Protein AF-A0A060C4M5-F1 (afdb_monomer_lite)

InterPro domains:
  IPR013737 Bacterial alpha-L-rhamnosidase N-terminal [PF08531] (23-103)

Foldseek 3Di:
DDDDDDDDDDPVPDDPPDDDFDDDDWAQEQCFAADDDDPVQGGNPNHNGTDDWDKDWDADPVRDIDIDIDDPPDDDDDDQWPHDYDPVHTHGNPVDDDDRDDDDDDDDD

Structure (mmCIF, N/CA/C/O backbone):
data_AF-A0A060C4M5-F1
#
_entry.id   AF-A0A060C4M5-F1
#
loop_
_atom_site.group_PDB
_atom_site.id
_atom_site.type_symbol
_atom_site.label_atom_id
_atom_site.label_alt_id
_atom_site.label_comp_id
_atom_site.label_asym_id
_atom_site.label_entity_id
_atom_site.label_seq_id
_atom_site.pdbx_PDB_ins_code
_atom_site.Cartn_x
_atom_site.Cartn_y
_atom_site.Cartn_z
_atom_site.occupancy
_atom_site.B_iso_or_equiv
_atom_site.auth_seq_id
_atom_site.auth_comp_id
_atom_site.auth_asym_id
_atom_site.auth_atom_id
_atom_site.pdbx_PDB_model_num
ATOM 1 N N . PRO A 1 1 ? 17.881 -5.431 9.183 1.00 37.44 1 PRO A N 1
ATOM 2 C CA . PRO A 1 1 ? 17.552 -4.107 8.601 1.00 37.44 1 PRO A CA 1
ATOM 3 C C . PRO A 1 1 ? 16.271 -3.540 9.229 1.00 37.44 1 PRO A C 1
ATOM 5 O O . PRO A 1 1 ? 15.227 -4.181 9.166 1.00 37.44 1 PRO A O 1
ATOM 8 N N . THR A 1 2 ? 16.355 -2.379 9.877 1.00 41.31 2 THR A N 1
ATOM 9 C CA . THR A 1 2 ? 15.184 -1.650 10.380 1.00 41.31 2 THR A CA 1
ATOM 10 C C . THR A 1 2 ? 14.385 -1.122 9.187 1.00 41.31 2 THR A C 1
ATOM 12 O O . THR A 1 2 ? 14.908 -0.376 8.362 1.00 41.31 2 THR A O 1
ATOM 15 N N . ARG A 1 3 ? 13.131 -1.565 9.034 1.00 55.66 3 ARG A N 1
ATOM 16 C CA . ARG A 1 3 ? 12.225 -1.022 8.011 1.00 55.66 3 ARG A CA 1
ATOM 17 C C . ARG A 1 3 ? 11.828 0.395 8.447 1.00 55.66 3 ARG A C 1
ATOM 19 O O . ARG A 1 3 ? 11.388 0.533 9.587 1.00 55.66 3 ARG A O 1
ATOM 26 N N . PRO A 1 4 ? 11.980 1.431 7.605 1.00 53.97 4 PRO A N 1
ATOM 27 C CA . PRO A 1 4 ? 11.473 2.755 7.941 1.00 53.97 4 PRO A CA 1
ATOM 28 C C . PRO A 1 4 ? 9.951 2.680 8.117 1.00 53.97 4 PRO A C 1
ATOM 30 O O . PRO A 1 4 ? 9.244 2.179 7.245 1.00 53.97 4 PRO A O 1
ATOM 33 N N . THR A 1 5 ? 9.458 3.147 9.262 1.00 53.66 5 THR A N 1
ATOM 34 C CA . THR A 1 5 ? 8.029 3.267 9.575 1.00 53.66 5 THR A CA 1
ATOM 35 C C . THR A 1 5 ? 7.708 4.732 9.817 1.00 53.66 5 THR A C 1
ATOM 37 O O . THR A 1 5 ? 8.357 5.370 10.646 1.00 53.66 5 THR A O 1
ATOM 40 N N . THR A 1 6 ? 6.695 5.253 9.134 1.00 70.00 6 THR A N 1
ATOM 41 C CA . THR A 1 6 ? 6.157 6.591 9.399 1.00 70.00 6 THR A CA 1
ATOM 42 C C . THR A 1 6 ? 4.959 6.455 10.337 1.00 70.00 6 THR A C 1
ATOM 44 O O . THR A 1 6 ? 4.051 5.676 10.054 1.00 70.00 6 THR A O 1
ATOM 47 N N . SER A 1 7 ? 4.948 7.188 11.454 1.00 61.38 7 SER A N 1
ATOM 48 C CA . SER A 1 7 ? 3.804 7.263 12.369 1.00 61.38 7 SER A CA 1
ATOM 49 C C . SER A 1 7 ? 3.020 8.559 12.142 1.00 61.38 7 SER A C 1
ATOM 51 O O . SER A 1 7 ? 3.593 9.644 12.063 1.00 61.38 7 SER A O 1
ATOM 53 N N . HIS A 1 8 ? 1.695 8.450 12.036 1.00 68.50 8 HIS A N 1
ATOM 54 C CA . HIS A 1 8 ? 0.791 9.593 11.898 1.00 68.50 8 HIS A CA 1
ATOM 55 C C . HIS A 1 8 ? -0.103 9.687 13.147 1.00 68.50 8 HIS A C 1
ATOM 57 O O . HIS A 1 8 ? -0.900 8.780 13.376 1.00 68.50 8 HIS A O 1
ATOM 63 N N . PRO A 1 9 ? 0.015 10.745 13.975 1.00 54.91 9 PRO A N 1
ATOM 64 C CA . PRO A 1 9 ? -0.631 10.790 15.291 1.00 54.91 9 PRO A CA 1
ATOM 65 C C . PRO A 1 9 ? -2.098 11.263 15.304 1.00 54.91 9 PRO A C 1
ATOM 67 O O . PRO A 1 9 ? -2.688 11.342 16.377 1.00 54.91 9 PRO A O 1
ATOM 70 N N . SER A 1 10 ? -2.719 11.611 14.171 1.00 52.88 10 SER A N 1
ATOM 71 C CA . SER A 1 10 ? -3.989 12.355 14.172 1.00 52.88 10 SER A CA 1
ATOM 72 C C . SER A 1 10 ? -5.183 11.573 13.601 1.00 52.88 10 SER A C 1
ATOM 74 O O . SER A 1 10 ? -5.528 11.679 12.429 1.00 52.88 10 SER A O 1
ATOM 76 N N . LEU A 1 11 ? -5.909 10.865 14.474 1.00 60.62 11 LEU A N 1
ATOM 77 C CA . LEU A 1 11 ? -7.239 10.286 14.194 1.00 60.62 11 LEU A CA 1
ATOM 78 C C . LEU A 1 11 ? -8.396 11.236 14.566 1.00 60.62 11 LEU A C 1
ATOM 80 O O . LEU A 1 11 ? -9.501 10.815 14.899 1.00 60.62 11 LEU A O 1
ATOM 84 N N . GLN A 1 12 ? -8.154 12.543 14.486 1.00 56.56 12 GLN A N 1
ATOM 85 C CA . GLN A 1 12 ? -9.077 13.608 14.902 1.00 56.56 12 GLN A CA 1
ATOM 86 C C . GLN A 1 12 ? -10.424 13.639 14.148 1.00 56.56 12 GLN A C 1
ATOM 88 O O . GLN A 1 12 ? -11.302 14.420 14.500 1.00 56.56 12 GLN A O 1
ATOM 93 N N . HIS A 1 13 ? -10.603 12.824 13.102 1.00 59.91 13 HIS A N 1
ATOM 94 C CA . HIS A 1 13 ? -11.821 12.792 12.282 1.00 59.91 13 HIS A CA 1
ATOM 95 C C . HIS A 1 13 ? -12.690 11.544 12.523 1.00 59.91 13 HIS A C 1
ATOM 97 O O . HIS A 1 13 ? -13.729 11.400 11.874 1.00 59.91 13 HIS A O 1
ATOM 103 N N . LEU A 1 14 ? -12.296 10.636 13.427 1.00 65.44 14 LEU A N 1
ATOM 104 C CA . LEU A 1 14 ? -13.090 9.441 13.711 1.00 65.44 14 LEU A CA 1
ATOM 105 C C . LEU A 1 14 ? -14.374 9.814 14.458 1.00 65.44 14 LEU A C 1
ATOM 107 O O . LEU A 1 14 ? -14.341 10.421 15.528 1.00 65.44 14 LEU A O 1
ATOM 111 N N . ARG A 1 15 ? -15.517 9.430 13.887 1.00 66.00 15 ARG A N 1
ATOM 112 C CA . ARG A 1 15 ? -16.829 9.585 14.520 1.00 66.00 15 ARG A CA 1
ATOM 113 C C . ARG A 1 15 ? -17.272 8.247 15.113 1.00 66.00 15 ARG A C 1
ATOM 115 O O . ARG A 1 15 ? -17.115 7.224 14.445 1.00 66.00 15 ARG A O 1
ATOM 122 N N . PRO A 1 16 ? -17.863 8.232 16.319 1.00 67.94 16 PRO A N 1
ATOM 123 C CA . PRO A 1 16 ? -18.505 7.033 16.845 1.00 67.94 16 PRO A CA 1
ATOM 124 C C . PRO A 1 16 ? -19.518 6.465 15.841 1.00 67.94 16 PRO A C 1
ATOM 126 O O . PRO A 1 16 ? -20.301 7.216 15.262 1.00 67.94 16 PRO A O 1
ATOM 129 N N . GLY A 1 17 ? -19.483 5.149 15.616 1.00 70.44 17 GLY A N 1
ATOM 130 C CA . GLY A 1 17 ? -20.375 4.458 14.676 1.00 70.44 17 GLY A CA 1
ATOM 131 C C . GLY A 1 17 ? -20.017 4.601 13.189 1.00 70.44 17 GLY A C 1
ATOM 132 O O . GLY A 1 17 ? -20.737 4.065 12.351 1.00 70.44 17 GLY A O 1
ATOM 133 N N . ALA A 1 18 ? -18.928 5.293 12.837 1.00 71.25 18 ALA A N 1
ATOM 134 C CA . ALA A 1 18 ? -18.453 5.344 11.457 1.00 71.25 18 ALA A CA 1
ATOM 135 C C . ALA A 1 18 ? -17.760 4.035 11.052 1.00 71.25 18 ALA A C 1
ATOM 137 O O . ALA A 1 18 ? -17.002 3.451 11.826 1.00 71.25 18 ALA A O 1
ATOM 138 N N . VAL A 1 19 ? -17.970 3.616 9.803 1.00 75.19 19 VAL A N 1
ATOM 139 C CA . VAL A 1 19 ? -17.157 2.566 9.184 1.00 75.19 19 VAL A CA 1
ATOM 140 C C . VAL A 1 19 ? -15.796 3.163 8.840 1.00 75.19 19 VAL A C 1
ATOM 142 O O . VAL A 1 19 ? -15.705 4.105 8.052 1.00 75.19 19 VAL A O 1
ATOM 145 N N . LEU A 1 20 ? -14.733 2.611 9.423 1.00 78.69 20 LEU A N 1
ATOM 146 C CA . LEU A 1 20 ? -13.369 2.926 9.019 1.00 78.69 20 LEU A CA 1
ATOM 147 C C . LEU A 1 20 ? -13.022 2.107 7.776 1.00 78.69 20 LEU A C 1
ATOM 149 O O . LEU A 1 20 ? -13.064 0.882 7.807 1.00 78.69 20 LEU A O 1
ATOM 153 N N . THR A 1 21 ? -12.659 2.786 6.691 1.00 82.44 21 THR A N 1
ATOM 154 C CA . THR A 1 21 ? -12.079 2.145 5.506 1.00 82.44 21 THR A CA 1
ATOM 155 C C . THR A 1 21 ? -10.636 2.605 5.364 1.00 82.44 21 THR A C 1
ATOM 157 O O . THR A 1 21 ? -10.362 3.806 5.366 1.00 82.44 21 THR A O 1
ATOM 160 N N . TRP A 1 22 ? -9.712 1.651 5.280 1.00 86.31 22 TRP A N 1
ATOM 161 C CA . TRP A 1 22 ? -8.283 1.896 5.120 1.00 86.31 22 TRP A CA 1
ATOM 162 C C . TRP A 1 22 ? -7.834 1.434 3.742 1.00 86.31 22 TRP A C 1
ATOM 164 O O . TRP A 1 22 ? -8.008 0.277 3.380 1.00 86.31 22 TRP A O 1
ATOM 174 N N . THR A 1 23 ? -7.259 2.357 2.977 1.00 89.62 23 THR A N 1
ATOM 175 C CA . THR A 1 23 ? -6.829 2.124 1.597 1.00 89.62 23 THR A CA 1
ATOM 176 C C . THR A 1 23 ? -5.421 2.657 1.410 1.00 89.62 23 THR A C 1
ATOM 178 O O . THR A 1 23 ? -5.103 3.742 1.901 1.00 89.62 23 THR A O 1
ATOM 181 N N . ALA A 1 24 ? -4.601 1.942 0.651 1.00 91.00 24 ALA A N 1
ATOM 182 C CA . ALA A 1 24 ? -3.278 2.395 0.252 1.00 91.00 24 ALA A CA 1
ATOM 183 C C . ALA A 1 24 ? -3.059 2.099 -1.232 1.00 91.00 24 ALA A C 1
ATOM 185 O O . ALA A 1 24 ? -3.464 1.053 -1.730 1.00 91.00 24 ALA A O 1
ATOM 186 N N . THR A 1 25 ? -2.394 3.015 -1.930 1.00 92.06 25 THR A N 1
ATOM 187 C CA . THR A 1 25 ? -1.844 2.762 -3.264 1.00 92.06 25 THR A CA 1
ATOM 188 C C . THR A 1 25 ? -0.353 2.517 -3.110 1.00 92.06 25 THR A C 1
ATOM 190 O O . THR A 1 25 ? 0.344 3.315 -2.485 1.00 92.06 25 THR A O 1
ATOM 193 N N . VAL A 1 26 ? 0.128 1.402 -3.653 1.00 94.06 26 VAL A N 1
ATOM 194 C CA . VAL A 1 26 ? 1.521 0.975 -3.520 1.00 94.06 26 VAL A CA 1
ATOM 195 C C . VAL A 1 26 ? 2.148 0.977 -4.908 1.00 94.06 26 VAL A C 1
ATOM 197 O O . VAL A 1 26 ? 1.666 0.282 -5.795 1.00 94.06 26 VAL A O 1
ATOM 200 N N . ALA A 1 27 ? 3.198 1.774 -5.088 1.00 95.19 27 ALA A N 1
ATOM 201 C CA . ALA A 1 27 ? 3.973 1.841 -6.323 1.00 95.19 27 ALA A CA 1
ATOM 202 C C . ALA A 1 27 ? 5.338 1.164 -6.149 1.00 95.19 27 ALA A C 1
ATOM 204 O O . ALA A 1 27 ? 5.792 0.935 -5.023 1.00 95.19 27 ALA A O 1
ATOM 205 N N . ASP A 1 28 ? 6.009 0.895 -7.267 1.00 95.25 28 ASP A N 1
ATOM 206 C CA . ASP A 1 28 ? 7.266 0.145 -7.298 1.00 95.2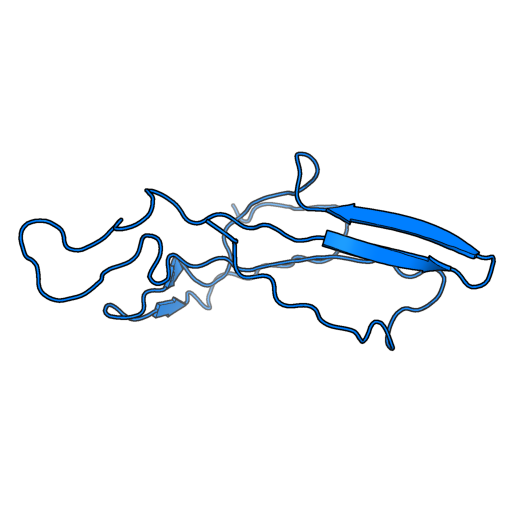5 28 ASP A CA 1
ATOM 207 C C . ASP A 1 28 ? 8.395 0.842 -6.523 1.00 95.25 28 ASP A C 1
ATOM 209 O O . ASP A 1 28 ? 9.209 0.190 -5.850 1.00 95.25 28 ASP A O 1
ATOM 213 N N . GLY A 1 29 ? 8.427 2.178 -6.612 1.00 94.19 29 GLY A N 1
ATOM 214 C CA . GLY A 1 29 ? 9.432 3.045 -5.999 1.00 94.19 29 GLY A CA 1
ATOM 215 C C . GLY A 1 29 ? 10.864 2.603 -6.312 1.00 94.19 29 GLY A C 1
ATOM 216 O O . GLY A 1 29 ? 11.126 1.880 -7.267 1.00 94.19 29 GLY A O 1
ATOM 217 N N . TRP A 1 30 ? 11.818 2.973 -5.458 1.00 94.81 30 TRP A N 1
ATOM 218 C CA . TRP A 1 30 ? 13.183 2.440 -5.568 1.00 94.81 30 TRP A CA 1
ATOM 219 C C . TRP A 1 30 ? 13.289 0.953 -5.220 1.00 94.81 30 TRP A C 1
ATOM 221 O O . TRP A 1 30 ? 14.310 0.336 -5.511 1.00 94.81 30 TRP A O 1
ATOM 231 N N . TYR A 1 31 ? 12.273 0.384 -4.560 1.00 95.19 31 TYR A N 1
ATOM 232 C CA . TYR A 1 31 ? 12.315 -0.994 -4.081 1.00 95.19 31 TYR A CA 1
ATOM 233 C C . TYR A 1 31 ? 12.413 -1.976 -5.251 1.00 95.19 31 TYR A C 1
ATOM 235 O O . TYR A 1 31 ? 13.313 -2.826 -5.283 1.00 95.19 31 TYR A O 1
ATOM 243 N N . CYS A 1 32 ? 11.517 -1.812 -6.225 1.00 95.56 32 CYS A N 1
ATOM 244 C CA . CYS A 1 32 ? 11.449 -2.680 -7.394 1.00 95.56 32 CYS A CA 1
ATOM 245 C C . CYS A 1 32 ? 11.371 -1.968 -8.751 1.00 95.56 32 CYS A C 1
ATOM 247 O O . CYS A 1 32 ? 11.538 -2.645 -9.766 1.00 95.56 32 CYS A O 1
ATOM 249 N N . GLY A 1 33 ? 11.230 -0.640 -8.774 1.00 94.62 33 GLY A N 1
ATOM 250 C CA . GLY A 1 33 ? 11.229 0.169 -9.993 1.00 94.62 33 GLY A CA 1
ATOM 251 C C . GLY A 1 33 ? 12.622 0.386 -10.583 1.00 94.62 33 GLY A C 1
ATOM 252 O O . GLY A 1 33 ? 13.627 -0.128 -10.073 1.00 94.62 33 GLY A O 1
ATOM 253 N N . TYR A 1 34 ? 12.672 1.145 -11.673 1.00 94.56 34 TYR A N 1
ATOM 254 C CA . TYR A 1 34 ? 13.898 1.491 -12.371 1.00 94.56 34 TYR A CA 1
ATOM 255 C C . TYR A 1 34 ? 14.796 2.372 -11.502 1.00 94.56 34 TYR A C 1
ATOM 257 O O . TYR A 1 34 ? 14.354 3.337 -10.870 1.00 94.56 34 TYR A O 1
ATOM 265 N N . LEU A 1 35 ? 16.092 2.058 -11.487 1.00 92.88 35 LEU A N 1
ATOM 266 C CA . LEU A 1 35 ? 17.084 2.797 -10.717 1.00 92.88 35 LEU A CA 1
ATOM 267 C C . LEU A 1 35 ? 18.424 2.880 -11.457 1.00 92.88 35 LEU A C 1
ATOM 269 O O . LEU A 1 35 ? 19.069 1.880 -11.755 1.00 92.88 35 LEU A O 1
ATOM 273 N N . GLY A 1 36 ? 18.896 4.110 -11.658 1.00 87.56 36 GLY A N 1
ATOM 274 C CA . GLY A 1 36 ? 20.220 4.381 -12.209 1.00 87.56 36 GLY A CA 1
ATOM 275 C C . GLY A 1 36 ? 20.360 4.041 -13.696 1.00 87.56 36 GLY A C 1
ATOM 276 O O . GLY A 1 36 ? 19.392 4.010 -14.446 1.00 87.56 36 GLY A O 1
ATOM 277 N N . MET A 1 37 ? 21.610 3.847 -14.121 1.00 84.50 37 MET A N 1
ATOM 278 C CA . MET A 1 37 ? 21.997 3.662 -15.529 1.00 84.50 37 MET A CA 1
ATOM 279 C C . MET A 1 37 ? 22.647 2.294 -15.794 1.00 84.50 37 MET A C 1
ATOM 281 O O . MET A 1 37 ? 23.193 2.069 -16.877 1.00 84.50 37 MET A O 1
ATOM 285 N N . ASP A 1 38 ? 22.641 1.390 -14.808 1.00 86.06 38 ASP A N 1
ATOM 286 C CA . ASP A 1 38 ? 23.236 0.062 -14.950 1.00 86.06 38 ASP A CA 1
ATOM 287 C C . ASP A 1 38 ? 22.424 -0.776 -15.946 1.00 86.06 38 ASP A C 1
ATOM 289 O O . ASP A 1 38 ? 21.296 -1.187 -15.683 1.00 86.06 38 ASP A O 1
ATOM 293 N N . ARG A 1 39 ? 23.015 -1.046 -17.114 1.00 81.69 39 ARG A N 1
ATOM 294 C CA . ARG A 1 39 ? 22.383 -1.848 -18.170 1.00 81.69 39 ARG A CA 1
ATOM 295 C C . ARG A 1 39 ? 22.248 -3.327 -17.805 1.00 81.69 39 ARG A C 1
ATOM 297 O O . ARG A 1 39 ? 21.424 -4.002 -18.411 1.00 81.69 39 ARG A O 1
ATOM 304 N N . GLY A 1 40 ? 23.043 -3.833 -16.861 1.00 88.12 40 GLY A N 1
ATOM 305 C CA . GLY A 1 40 ? 22.980 -5.222 -16.402 1.00 88.12 40 GLY A CA 1
ATOM 306 C C . GLY A 1 40 ? 21.874 -5.467 -15.376 1.00 88.12 40 GLY A C 1
ATOM 307 O O . GLY A 1 40 ? 21.391 -6.592 -15.254 1.00 88.12 40 GLY A O 1
ATOM 308 N N . ARG A 1 41 ? 21.443 -4.421 -14.661 1.00 88.69 41 ARG A N 1
ATOM 309 C CA . ARG A 1 41 ? 20.353 -4.490 -13.685 1.00 88.69 41 ARG A CA 1
ATOM 310 C C . ARG A 1 41 ? 19.691 -3.127 -13.527 1.00 88.69 41 ARG A C 1
ATOM 312 O O . ARG A 1 41 ? 20.119 -2.305 -12.728 1.00 88.69 41 ARG A O 1
ATOM 319 N N . GLN A 1 42 ? 18.625 -2.927 -14.292 1.00 92.75 42 GLN A N 1
ATOM 320 C CA . GLN A 1 42 ? 17.941 -1.638 -14.385 1.00 92.75 42 GLN A CA 1
ATOM 321 C C . GLN A 1 42 ? 16.868 -1.423 -13.312 1.00 92.75 42 GLN A C 1
ATOM 323 O O . GLN A 1 42 ? 16.432 -0.293 -13.138 1.00 92.75 42 GLN A O 1
ATOM 328 N N . ALA A 1 43 ? 16.412 -2.484 -12.638 1.00 93.94 43 ALA A N 1
ATOM 329 C CA . ALA A 1 43 ? 15.309 -2.454 -11.678 1.00 93.94 43 ALA A CA 1
ATOM 330 C C . ALA A 1 43 ? 15.433 -3.583 -10.634 1.00 93.94 43 ALA A C 1
ATOM 332 O O . ALA A 1 43 ? 16.383 -4.377 -10.665 1.00 93.94 43 ALA A O 1
ATOM 333 N N . ARG A 1 44 ? 14.447 -3.697 -9.726 1.00 93.50 44 ARG A N 1
ATOM 334 C CA . ARG A 1 44 ? 14.342 -4.805 -8.746 1.00 93.50 44 ARG A CA 1
ATOM 335 C C . ARG A 1 44 ? 15.570 -4.944 -7.856 1.00 93.50 44 ARG A C 1
ATOM 337 O O . ARG A 1 44 ? 16.076 -6.044 -7.623 1.00 93.50 44 ARG A O 1
ATOM 344 N N . HIS A 1 45 ? 16.078 -3.815 -7.364 1.00 93.19 45 HIS A N 1
ATOM 345 C CA . HIS A 1 45 ? 17.304 -3.788 -6.566 1.00 93.19 45 HIS A CA 1
ATOM 346 C C . HIS A 1 45 ? 17.135 -4.446 -5.193 1.00 93.19 45 HIS A C 1
ATOM 348 O O . HIS A 1 45 ? 18.074 -5.090 -4.713 1.00 93.19 45 HIS A O 1
ATOM 354 N N . TYR A 1 46 ? 15.938 -4.349 -4.613 1.00 93.56 46 TYR A N 1
ATOM 355 C CA . TYR A 1 46 ? 15.650 -4.792 -3.247 1.00 93.56 46 TYR A CA 1
ATOM 356 C C . TYR A 1 46 ? 14.576 -5.886 -3.157 1.00 93.56 46 TYR A C 1
ATOM 358 O O . TYR A 1 46 ? 14.454 -6.532 -2.115 1.00 93.56 46 TYR A O 1
ATOM 366 N N . GLY A 1 47 ? 13.816 -6.107 -4.230 1.00 94.25 47 GLY A N 1
ATOM 367 C CA . GLY A 1 47 ? 12.814 -7.163 -4.343 1.00 94.25 47 GLY A CA 1
ATOM 368 C C . GLY A 1 47 ? 12.120 -7.143 -5.701 1.00 94.25 47 GLY A C 1
ATOM 369 O O . GLY A 1 47 ? 12.364 -6.253 -6.517 1.00 94.25 47 GLY A O 1
ATOM 370 N N . GLU A 1 48 ? 11.277 -8.142 -5.949 1.00 94.50 48 GLU A N 1
ATOM 371 C CA . GLU A 1 48 ? 10.611 -8.316 -7.247 1.00 94.50 48 GLU A CA 1
ATOM 372 C C . GLU A 1 48 ? 9.314 -7.520 -7.384 1.00 94.50 48 GLU A C 1
ATOM 374 O O . GLU A 1 48 ? 9.013 -7.051 -8.479 1.00 94.50 48 GLU A O 1
ATOM 379 N N . VAL A 1 49 ? 8.572 -7.362 -6.286 1.00 93.19 49 VAL A N 1
ATOM 380 C CA . VAL A 1 49 ? 7.262 -6.699 -6.236 1.00 93.19 49 VAL A CA 1
ATOM 381 C C . VAL A 1 49 ? 7.173 -5.807 -5.001 1.00 93.19 49 VAL A C 1
ATOM 383 O O . VAL A 1 49 ? 7.791 -6.133 -3.980 1.00 93.19 49 VAL A O 1
ATOM 386 N N . PRO A 1 50 ? 6.421 -4.695 -5.038 1.00 93.50 50 PRO A N 1
ATOM 387 C CA . PRO A 1 50 ? 6.266 -3.856 -3.864 1.00 93.50 50 PRO A CA 1
ATOM 388 C C . PRO A 1 50 ? 5.423 -4.572 -2.797 1.00 93.50 50 PRO A C 1
ATOM 390 O O . PRO A 1 50 ? 4.691 -5.525 -3.062 1.00 93.50 50 PRO A O 1
ATOM 393 N N . SER A 1 51 ? 5.542 -4.144 -1.544 1.00 92.56 51 SER A N 1
ATOM 394 C CA . SER A 1 51 ? 4.767 -4.701 -0.430 1.00 92.56 51 SER A CA 1
ATOM 395 C C . SER A 1 51 ? 4.417 -3.606 0.562 1.00 92.56 51 SER A C 1
ATOM 397 O O . SER A 1 51 ? 5.199 -2.680 0.775 1.00 92.56 51 SER A O 1
ATOM 399 N N . PHE A 1 52 ? 3.257 -3.738 1.199 1.00 93.50 52 PHE A N 1
ATOM 400 C CA . PHE A 1 52 ? 2.745 -2.765 2.153 1.00 93.50 52 PHE A CA 1
ATOM 401 C C . PHE A 1 52 ? 2.685 -3.354 3.560 1.00 93.50 52 PHE A C 1
ATOM 403 O O . PHE A 1 52 ? 2.288 -4.502 3.752 1.00 93.50 52 PHE A O 1
ATOM 410 N N . LEU A 1 53 ? 3.103 -2.558 4.541 1.00 94.75 53 LEU A N 1
ATOM 411 C CA . LEU A 1 53 ? 3.059 -2.898 5.956 1.00 94.75 53 LEU A CA 1
ATOM 412 C C . LEU A 1 53 ? 2.530 -1.686 6.713 1.00 94.75 53 LEU A C 1
ATOM 414 O O . LEU A 1 53 ? 3.161 -0.629 6.703 1.00 94.75 53 LEU A O 1
ATOM 418 N N . ALA A 1 54 ? 1.398 -1.852 7.385 1.00 92.38 54 ALA A N 1
ATOM 419 C CA . ALA A 1 54 ? 0.809 -0.815 8.217 1.00 92.38 54 ALA A CA 1
ATOM 420 C C . ALA A 1 54 ? 0.163 -1.408 9.464 1.00 92.38 54 ALA A C 1
ATOM 422 O O . ALA A 1 54 ? -0.242 -2.573 9.488 1.00 92.38 54 ALA A O 1
ATOM 423 N N . ARG A 1 55 ? 0.077 -0.570 10.496 1.00 93.56 55 ARG A N 1
ATOM 424 C CA . ARG A 1 55 ? -0.547 -0.863 11.782 1.00 93.56 55 ARG A CA 1
ATOM 425 C C . ARG A 1 55 ? -1.244 0.395 12.297 1.00 93.56 55 ARG A C 1
ATOM 427 O O . ARG A 1 55 ? -0.632 1.459 12.334 1.00 93.56 55 ARG A O 1
ATOM 434 N N . LEU A 1 56 ? -2.501 0.253 12.695 1.00 89.88 56 LEU A N 1
ATOM 435 C CA . LEU A 1 56 ? -3.262 1.201 13.494 1.00 89.88 56 LEU A CA 1
ATOM 436 C C . LEU A 1 56 ? -3.365 0.662 14.904 1.00 89.88 56 LEU A C 1
ATOM 438 O O . LEU A 1 56 ? -3.830 -0.459 15.081 1.00 89.88 56 LEU A O 1
ATOM 442 N N . ASP A 1 57 ? -3.016 1.475 15.887 1.00 90.44 57 ASP A N 1
ATOM 443 C CA . ASP A 1 57 ? -3.368 1.214 17.275 1.00 90.44 57 ASP A CA 1
ATOM 444 C C . ASP A 1 57 ? -4.432 2.230 17.697 1.00 90.44 57 ASP A C 1
ATOM 446 O O . ASP A 1 57 ? -4.244 3.441 17.567 1.00 90.44 57 ASP A O 1
ATOM 450 N N . LEU A 1 58 ? -5.572 1.723 18.154 1.00 87.12 58 LEU A N 1
ATOM 451 C CA . LEU A 1 58 ? -6.716 2.492 18.620 1.00 87.12 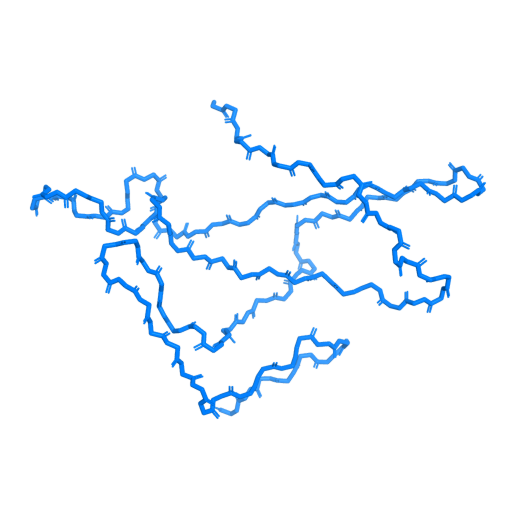58 LEU A CA 1
ATOM 452 C C . LEU A 1 58 ? -6.797 2.398 20.139 1.00 87.12 58 LEU A C 1
ATOM 454 O O . LEU A 1 58 ? -6.710 1.305 20.697 1.00 87.12 58 LEU A O 1
ATOM 458 N N . THR A 1 59 ? -7.043 3.535 20.783 1.00 87.75 59 THR A N 1
ATOM 459 C CA . THR A 1 59 ? -7.403 3.611 22.202 1.00 87.75 59 THR A CA 1
ATOM 460 C C . THR A 1 59 ? -8.756 4.295 22.313 1.00 87.75 59 THR A C 1
ATOM 462 O O . THR A 1 59 ? -8.934 5.422 21.847 1.00 87.75 59 THR A O 1
ATOM 465 N N . TYR A 1 60 ? -9.714 3.603 22.912 1.00 84.75 60 TYR A N 1
ATOM 466 C CA . TYR A 1 60 ? -11.079 4.073 23.100 1.00 84.75 60 TYR A CA 1
ATOM 467 C C . TYR A 1 60 ? -11.215 4.873 24.411 1.00 84.75 60 TYR A C 1
ATOM 469 O O . TYR A 1 60 ? -10.393 4.713 25.317 1.00 84.75 60 TYR A O 1
ATOM 477 N N . PRO A 1 61 ? -12.254 5.722 24.559 1.00 85.12 61 PRO A N 1
ATOM 478 C CA . PRO A 1 61 ? -12.463 6.506 25.782 1.00 85.12 61 PRO A CA 1
ATOM 479 C C . PRO A 1 61 ? -12.661 5.669 27.054 1.00 85.12 61 PRO A C 1
ATOM 481 O O . PRO A 1 61 ? -12.391 6.154 28.148 1.00 85.12 61 PRO A O 1
ATOM 484 N N . ASP A 1 62 ? -13.122 4.425 26.918 1.00 89.62 62 ASP A N 1
ATOM 485 C CA . ASP A 1 62 ? -13.282 3.458 28.012 1.00 89.62 62 ASP A CA 1
ATOM 486 C C . ASP A 1 62 ? -11.970 2.736 28.383 1.00 89.62 62 ASP A C 1
ATOM 488 O O . ASP A 1 62 ? -11.959 1.881 29.268 1.00 89.62 62 ASP A O 1
ATOM 492 N N . GLY A 1 63 ? -10.858 3.075 27.723 1.00 90.19 63 GLY A N 1
ATOM 493 C CA . GLY A 1 63 ? -9.545 2.468 27.932 1.00 90.19 63 GLY A CA 1
ATOM 494 C C . GLY A 1 63 ? -9.313 1.174 27.151 1.00 90.19 63 GLY A C 1
ATOM 495 O O . GLY A 1 63 ? -8.210 0.629 27.211 1.00 90.19 63 GLY A O 1
ATOM 496 N N . ARG A 1 64 ? -10.299 0.680 26.389 1.00 92.06 64 ARG A N 1
ATOM 497 C CA . ARG A 1 64 ? -10.103 -0.463 25.489 1.00 92.06 64 ARG A CA 1
ATOM 498 C C . ARG A 1 64 ? -9.091 -0.105 24.403 1.00 92.06 64 ARG A C 1
ATOM 500 O O . ARG A 1 64 ? -9.049 1.033 23.935 1.00 92.06 64 ARG A O 1
ATOM 507 N N . THR A 1 65 ? -8.326 -1.092 23.947 1.00 92.12 65 THR A N 1
ATOM 508 C CA . THR A 1 65 ? -7.431 -0.948 22.797 1.00 92.12 65 THR A CA 1
ATOM 509 C C . THR A 1 65 ? -7.757 -1.948 21.696 1.00 92.12 65 THR A C 1
ATOM 511 O O . THR A 1 65 ? -8.316 -3.015 21.948 1.00 92.12 65 THR A O 1
ATOM 514 N N . GLU A 1 66 ? -7.429 -1.585 20.462 1.00 91.38 66 GLU A N 1
ATOM 515 C CA . GLU A 1 66 ? -7.574 -2.443 19.287 1.00 91.38 66 GLU A CA 1
ATOM 516 C C . GLU A 1 66 ? -6.436 -2.171 18.306 1.00 91.38 66 GLU A C 1
ATOM 518 O O . GLU A 1 66 ? -6.022 -1.026 18.132 1.00 91.38 66 GLU A O 1
ATOM 523 N N . THR A 1 67 ? -5.939 -3.222 17.655 1.00 92.12 67 THR A N 1
ATOM 524 C CA . THR A 1 67 ? -4.901 -3.108 16.630 1.00 92.12 67 THR A CA 1
ATOM 525 C C . THR A 1 67 ? -5.433 -3.615 15.297 1.00 92.12 67 THR A C 1
ATOM 527 O O . THR A 1 67 ? -5.814 -4.779 15.185 1.00 92.12 67 THR A O 1
ATOM 530 N N . LEU A 1 68 ? -5.389 -2.764 14.272 1.00 90.69 68 LEU A N 1
ATOM 531 C CA . LEU A 1 68 ? -5.663 -3.132 12.882 1.00 90.69 68 LEU A CA 1
ATOM 532 C C . LEU A 1 68 ? -4.338 -3.156 12.123 1.00 90.69 68 LEU A C 1
ATOM 534 O O . LEU A 1 68 ? -3.562 -2.212 12.219 1.00 90.69 68 LEU A O 1
ATOM 538 N N . ALA A 1 69 ? -4.042 -4.210 11.372 1.00 93.94 69 ALA A N 1
ATOM 539 C CA . ALA A 1 69 ? -2.773 -4.321 10.654 1.00 93.94 69 ALA A CA 1
ATOM 540 C C . ALA A 1 69 ? -2.959 -4.950 9.276 1.00 93.94 69 ALA A C 1
ATOM 542 O O . ALA A 1 69 ? -3.938 -5.648 9.030 1.00 93.94 69 ALA A O 1
ATOM 543 N N . THR A 1 70 ? -2.002 -4.730 8.379 1.00 94.44 70 THR A N 1
ATOM 544 C CA . THR A 1 70 ? -1.943 -5.440 7.092 1.00 94.44 70 THR A CA 1
ATOM 545 C C . THR A 1 70 ? -1.917 -6.952 7.304 1.00 94.44 70 THR A C 1
ATOM 547 O O . THR A 1 70 ? -1.115 -7.445 8.100 1.00 94.44 70 THR A O 1
ATOM 550 N N . GLY A 1 71 ? -2.768 -7.691 6.588 1.00 92.94 71 GLY A N 1
ATOM 551 C CA . GLY A 1 71 ? -2.902 -9.140 6.736 1.00 92.94 71 GLY A CA 1
ATOM 552 C C . GLY A 1 71 ? -3.900 -9.762 5.748 1.00 92.94 71 GLY A C 1
ATOM 553 O O . GLY A 1 71 ? -4.331 -9.084 4.822 1.00 92.94 71 GLY A O 1
ATOM 554 N N . PRO A 1 72 ? -4.306 -11.031 5.950 1.00 90.75 72 PRO A N 1
ATOM 555 C CA . PRO A 1 72 ? -5.136 -11.786 4.997 1.00 90.75 72 PRO A CA 1
ATOM 556 C C . PRO A 1 72 ? -6.557 -11.251 4.757 1.00 90.75 72 PRO A C 1
ATOM 558 O O . PRO A 1 72 ? -7.246 -11.746 3.878 1.00 90.75 72 PRO A O 1
ATOM 561 N N . HIS A 1 73 ? -7.011 -10.286 5.557 1.00 86.81 73 HIS A N 1
ATOM 562 C CA . HIS A 1 73 ? -8.329 -9.651 5.444 1.00 86.81 73 HIS A CA 1
ATOM 563 C C . HIS A 1 73 ? -8.317 -8.405 4.541 1.00 86.81 73 HIS A C 1
ATOM 565 O O . HIS A 1 73 ? -9.304 -7.678 4.493 1.00 86.81 73 HIS A O 1
ATOM 571 N N . TRP A 1 74 ? -7.183 -8.111 3.898 1.00 89.69 74 TRP A N 1
ATOM 572 C CA . TRP A 1 74 ? -7.057 -7.019 2.941 1.00 89.69 74 TRP A CA 1
ATOM 573 C C . TRP A 1 74 ? -7.416 -7.501 1.543 1.00 89.69 74 TRP A C 1
ATOM 575 O O . TRP A 1 74 ? -6.861 -8.491 1.067 1.00 89.69 74 TRP A O 1
ATOM 585 N N . ASP A 1 75 ? -8.270 -6.740 0.872 1.00 89.19 75 ASP A N 1
ATOM 586 C CA . ASP A 1 75 ? -8.511 -6.894 -0.554 1.00 89.19 75 ASP A CA 1
ATOM 587 C C . ASP A 1 75 ? -7.459 -6.123 -1.359 1.00 89.19 75 ASP A C 1
ATOM 589 O O . ASP A 1 75 ? -6.972 -5.063 -0.952 1.00 89.19 75 ASP A O 1
ATOM 593 N N . LEU A 1 76 ? -7.110 -6.666 -2.523 1.00 88.75 76 LEU A N 1
ATOM 594 C CA . LEU A 1 76 ? -6.174 -6.067 -3.468 1.00 88.75 76 LEU A CA 1
ATOM 595 C C . LEU A 1 76 ? -6.882 -5.831 -4.800 1.00 88.75 76 LEU A C 1
ATOM 597 O O . LEU A 1 76 ? -7.696 -6.640 -5.241 1.00 88.75 76 LEU A O 1
ATOM 601 N N . GLY A 1 77 ? -6.540 -4.738 -5.471 1.00 88.25 77 GLY A N 1
ATOM 602 C CA . GLY A 1 77 ? -7.031 -4.462 -6.812 1.00 88.25 77 GLY A CA 1
ATOM 603 C C . GLY A 1 77 ? -6.299 -3.295 -7.454 1.00 88.25 77 GLY A C 1
ATOM 604 O O . GLY A 1 77 ? -5.527 -2.587 -6.805 1.00 88.25 77 GLY A O 1
ATOM 605 N N . GLU A 1 78 ? -6.559 -3.100 -8.739 1.00 88.19 78 GLU A N 1
ATOM 606 C CA . GLU A 1 78 ? -5.967 -2.008 -9.500 1.00 88.19 78 GLU A CA 1
ATOM 607 C C . GLU A 1 78 ? -6.759 -0.709 -9.334 1.00 88.19 78 GLU A C 1
ATOM 609 O O . GLU A 1 78 ? -7.991 -0.689 -9.356 1.00 88.19 78 GLU A O 1
ATOM 614 N N . GLY A 1 79 ? -6.024 0.391 -9.165 1.00 89.12 79 GLY A N 1
ATOM 615 C CA . GLY A 1 79 ? -6.562 1.746 -9.206 1.00 89.12 79 GLY A CA 1
ATOM 616 C C . GLY A 1 79 ? -6.542 2.332 -10.620 1.00 89.12 79 GLY A C 1
ATOM 617 O O . GLY A 1 79 ? -6.326 1.643 -11.612 1.00 89.12 79 GLY A O 1
ATOM 618 N N . THR A 1 80 ? -6.695 3.651 -10.711 1.00 92.31 80 THR A N 1
ATOM 619 C CA . THR A 1 80 ? -6.528 4.394 -11.973 1.00 92.31 80 THR A CA 1
ATOM 620 C C . THR A 1 80 ? -5.067 4.486 -12.421 1.00 92.31 80 THR A C 1
ATOM 622 O O . THR A 1 80 ? -4.785 4.709 -13.596 1.00 92.31 80 THR A O 1
ATOM 625 N N . VAL A 1 81 ? -4.115 4.319 -11.501 1.00 93.19 81 VAL A N 1
ATOM 626 C CA . VAL A 1 81 ? -2.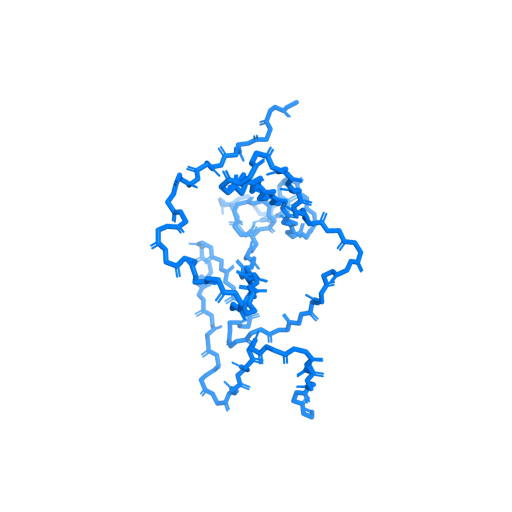680 4.293 -11.806 1.00 93.19 81 VAL A CA 1
ATOM 627 C C . VAL A 1 81 ? -2.318 2.917 -12.360 1.00 93.19 81 VAL A C 1
ATOM 629 O O . VAL A 1 81 ? -2.378 1.928 -11.636 1.00 93.19 81 VAL A O 1
ATOM 632 N N . ARG A 1 82 ? -1.935 2.862 -13.639 1.00 92.69 82 ARG A N 1
ATOM 633 C CA . ARG A 1 82 ? -1.562 1.620 -14.343 1.00 92.69 82 ARG A CA 1
ATOM 634 C C . ARG A 1 82 ? -0.100 1.253 -14.158 1.00 92.69 82 ARG A C 1
ATOM 636 O O . ARG A 1 82 ? 0.254 0.083 -14.165 1.00 92.69 82 ARG A O 1
ATOM 643 N N . TYR A 1 83 ? 0.741 2.267 -14.008 1.00 93.00 83 TYR A N 1
ATOM 644 C CA . TYR A 1 83 ? 2.154 2.125 -13.699 1.00 93.00 83 TYR A CA 1
ATOM 645 C C . TYR A 1 83 ? 2.674 3.443 -13.128 1.00 93.00 83 TYR A C 1
ATOM 647 O O . TYR A 1 83 ? 2.243 4.511 -13.570 1.00 93.00 83 TYR A O 1
ATOM 655 N N . ALA A 1 84 ? 3.584 3.366 -12.159 1.00 95.81 84 ALA A N 1
ATOM 656 C CA . ALA A 1 84 ? 4.213 4.520 -11.533 1.00 95.81 84 ALA A CA 1
ATOM 657 C C . ALA A 1 84 ? 5.656 4.199 -11.144 1.00 95.81 84 ALA A C 1
ATOM 659 O O . ALA A 1 84 ? 5.911 3.317 -10.322 1.00 95.81 84 ALA A O 1
ATOM 660 N N . ASP A 1 85 ? 6.584 4.968 -11.697 1.00 95.19 85 ASP A N 1
ATOM 661 C CA . ASP A 1 85 ? 8.015 4.801 -11.508 1.00 95.19 85 ASP A CA 1
ATOM 662 C C . ASP A 1 85 ? 8.731 6.148 -11.488 1.00 95.19 85 ASP A C 1
ATOM 664 O O . ASP A 1 85 ? 8.313 7.126 -12.110 1.00 95.19 85 ASP A O 1
ATOM 668 N N . LEU A 1 86 ? 9.823 6.203 -10.733 1.00 94.38 86 LEU A N 1
ATOM 669 C CA . LEU A 1 86 ? 10.547 7.441 -10.470 1.00 94.38 86 LEU A CA 1
ATOM 670 C C . LEU A 1 86 ? 11.334 7.950 -11.685 1.00 94.38 86 LEU A C 1
ATOM 672 O O . LEU A 1 86 ? 11.548 9.156 -11.792 1.00 94.38 86 LEU A O 1
ATOM 676 N N . LEU A 1 87 ? 11.767 7.062 -12.582 1.00 93.75 87 LEU A N 1
ATOM 677 C CA . LEU A 1 87 ? 12.516 7.403 -13.795 1.00 93.75 87 LEU A CA 1
ATOM 678 C C . LEU A 1 87 ? 11.633 7.362 -15.041 1.00 93.75 87 LEU A C 1
ATOM 680 O O . LEU A 1 87 ? 11.778 8.206 -15.923 1.00 93.75 87 LEU A O 1
ATOM 684 N N . MET A 1 88 ? 10.723 6.394 -15.112 1.00 93.75 88 MET A N 1
ATOM 685 C CA . MET A 1 88 ? 9.883 6.162 -16.290 1.00 93.75 88 MET A CA 1
ATOM 686 C C . MET A 1 88 ? 8.576 6.971 -16.265 1.00 93.75 88 MET A C 1
ATOM 688 O O . MET A 1 88 ? 7.892 7.065 -17.284 1.00 93.75 88 MET A O 1
ATOM 692 N N . GLY A 1 89 ? 8.243 7.590 -15.129 1.00 95.75 89 GLY A N 1
ATOM 693 C CA . GLY A 1 89 ? 7.039 8.395 -14.951 1.00 95.75 89 GLY A CA 1
ATOM 694 C C . GLY A 1 89 ? 5.818 7.570 -14.546 1.00 95.75 89 GLY A C 1
ATOM 695 O O . GLY A 1 89 ? 5.927 6.447 -14.057 1.00 95.75 89 GLY A O 1
ATOM 696 N N . GLN A 1 90 ? 4.631 8.150 -14.727 1.00 97.44 90 GLN A N 1
ATOM 697 C CA . GLN A 1 90 ? 3.363 7.544 -14.322 1.00 97.44 90 GLN A CA 1
ATOM 698 C C . GLN A 1 90 ? 2.343 7.576 -15.462 1.00 97.44 90 GLN A C 1
ATOM 700 O O . GLN A 1 90 ? 2.178 8.604 -16.121 1.00 97.44 90 GLN A O 1
ATOM 705 N N . LEU A 1 91 ? 1.608 6.475 -15.629 1.00 96.19 91 LEU A N 1
ATOM 706 C CA . LEU A 1 91 ? 0.411 6.402 -16.464 1.00 96.19 91 LEU A CA 1
ATOM 707 C C . LEU A 1 91 ? -0.832 6.288 -15.577 1.00 96.19 91 LEU A C 1
ATOM 709 O O . LEU A 1 91 ? -0.998 5.306 -14.850 1.00 96.19 91 LEU A O 1
ATOM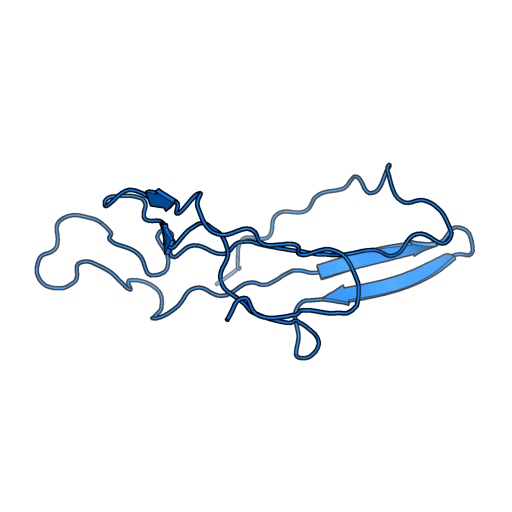 713 N N . THR A 1 92 ? -1.727 7.270 -15.688 1.00 96.00 92 THR A N 1
ATOM 714 C CA . THR A 1 92 ? -3.047 7.246 -15.049 1.00 96.00 92 THR A CA 1
ATOM 715 C C . THR A 1 92 ? -4.132 7.142 -16.113 1.00 96.00 92 THR A C 1
ATOM 717 O O . THR A 1 92 ? -4.264 8.022 -16.963 1.00 96.00 92 THR A O 1
ATOM 720 N N . ASP A 1 93 ? -4.934 6.090 -16.036 1.00 94.69 93 ASP A N 1
ATOM 721 C CA . ASP A 1 93 ? -6.133 5.904 -16.840 1.00 94.69 93 ASP A CA 1
ATOM 722 C C . ASP A 1 93 ? -7.334 6.530 -16.123 1.00 94.69 93 ASP A C 1
ATOM 724 O O . ASP A 1 93 ? -7.826 6.018 -15.118 1.00 94.69 93 ASP A O 1
ATOM 728 N N . LEU A 1 94 ? -7.788 7.671 -16.640 1.00 94.06 94 LEU A N 1
ATOM 729 C CA . LEU A 1 94 ? -8.913 8.424 -16.081 1.00 94.06 94 LEU A CA 1
ATOM 730 C C . LEU A 1 94 ? -10.280 7.903 -16.545 1.00 94.06 94 LEU A C 1
ATOM 732 O O . LEU A 1 94 ? -11.302 8.428 -16.110 1.00 94.06 94 LEU A O 1
ATOM 736 N N . THR A 1 95 ? -10.321 6.907 -17.436 1.00 92.12 95 THR A N 1
ATOM 737 C CA . THR A 1 95 ? -11.582 6.318 -17.914 1.00 92.12 95 THR A CA 1
ATOM 738 C C . THR A 1 95 ? -12.143 5.284 -16.943 1.00 92.12 95 THR A C 1
ATOM 740 O O . THR A 1 95 ? -13.342 5.007 -16.957 1.00 92.12 95 THR A O 1
ATOM 743 N N . VAL A 1 96 ? -11.300 4.753 -16.053 1.00 86.50 96 VAL A N 1
ATOM 744 C CA . VAL A 1 96 ? -11.713 3.818 -15.010 1.00 86.50 96 VAL A CA 1
ATOM 745 C C . VAL A 1 96 ? -12.106 4.563 -13.744 1.00 86.50 96 VAL A C 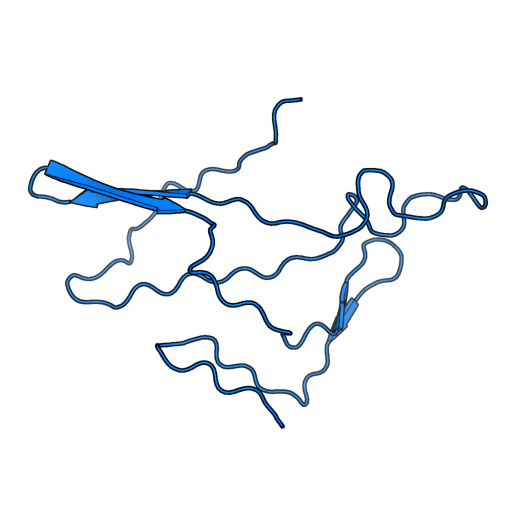1
ATOM 747 O O . VAL A 1 96 ? -11.393 5.425 -13.240 1.00 86.50 96 VAL A O 1
ATOM 750 N N . SER A 1 97 ? -13.271 4.199 -13.215 1.00 81.75 97 SER A N 1
ATOM 751 C CA . SER A 1 97 ? -13.753 4.661 -11.918 1.00 81.75 97 SER A CA 1
ATOM 752 C C . SER A 1 97 ? -13.548 3.555 -10.897 1.00 81.75 97 SER A C 1
ATOM 754 O O . SER A 1 97 ? -14.014 2.436 -11.100 1.00 81.75 97 SER A O 1
ATOM 756 N N . VAL A 1 98 ? -12.860 3.868 -9.799 1.00 78.25 98 VAL A N 1
ATOM 757 C CA . VAL A 1 98 ? -12.643 2.918 -8.705 1.00 78.25 98 VAL A CA 1
ATOM 758 C C . VAL A 1 98 ? -13.225 3.493 -7.427 1.00 78.25 98 VAL A C 1
ATOM 760 O O . VAL A 1 98 ? -12.845 4.577 -6.984 1.00 78.25 98 VAL A O 1
ATOM 763 N N . THR A 1 99 ? -14.168 2.768 -6.836 1.00 76.12 99 THR A N 1
ATOM 764 C CA . THR A 1 99 ? -14.773 3.121 -5.555 1.00 76.12 99 THR A CA 1
ATOM 765 C C . THR A 1 99 ? -14.268 2.151 -4.503 1.00 76.12 99 THR A C 1
ATOM 767 O O . THR A 1 99 ? -14.651 0.989 -4.479 1.00 76.12 99 THR A O 1
ATOM 770 N N . TRP A 1 100 ? -13.403 2.646 -3.621 1.00 71.81 100 TRP A N 1
ATOM 771 C CA . TRP A 1 100 ? -12.830 1.858 -2.530 1.00 71.81 100 TRP A CA 1
ATOM 772 C C . TRP A 1 100 ? -13.655 1.932 -1.234 1.00 71.81 100 TRP A C 1
ATOM 774 O O . TRP A 1 100 ? -13.172 1.537 -0.180 1.00 71.81 100 TRP A O 1
ATOM 784 N N . SER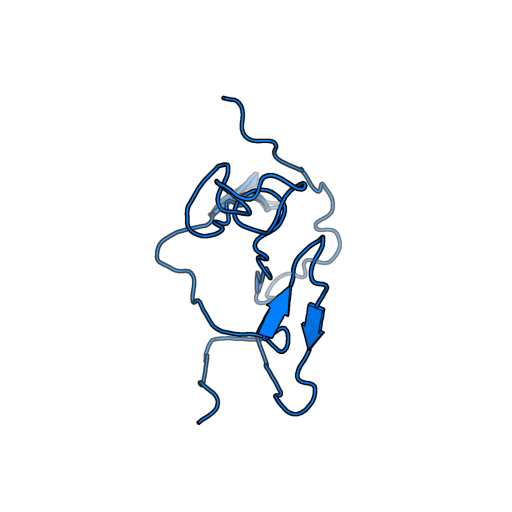 A 1 101 ? -14.882 2.469 -1.274 1.00 60.38 101 SER A N 1
ATOM 785 C CA . SER A 1 101 ? -15.711 2.696 -0.085 1.00 60.38 101 SER A CA 1
ATOM 786 C C . SER A 1 101 ? -16.743 1.585 0.147 1.00 60.38 101 SER A C 1
ATOM 788 O O . SER A 1 101 ? -17.718 1.504 -0.594 1.00 60.38 101 SER A O 1
ATOM 790 N N . GLY A 1 102 ? -16.575 0.833 1.242 1.00 52.97 102 GLY A N 1
ATOM 791 C CA . GLY A 1 102 ? -17.612 0.022 1.899 1.00 52.97 102 GLY A CA 1
ATOM 792 C C . GLY A 1 102 ? -17.894 -1.361 1.294 1.00 52.97 102 GLY A C 1
ATOM 793 O O . GLY A 1 102 ? -18.338 -1.434 0.163 1.00 52.97 102 GLY A O 1
ATOM 794 N N . ALA A 1 103 ? -17.688 -2.413 2.108 1.00 44.12 103 ALA A N 1
ATOM 795 C CA . ALA A 1 103 ? -18.187 -3.813 2.118 1.00 44.12 103 ALA A CA 1
ATOM 796 C C . ALA A 1 103 ? -18.402 -4.633 0.821 1.00 44.12 103 ALA A C 1
ATOM 798 O O . ALA A 1 103 ? -18.615 -5.839 0.910 1.00 44.12 103 ALA A O 1
ATOM 799 N N . ALA A 1 104 ? -18.347 -4.046 -0.363 1.00 42.56 104 ALA A N 1
ATOM 800 C CA . ALA A 1 104 ? -18.549 -4.710 -1.633 1.00 42.56 104 ALA A CA 1
ATOM 801 C C . ALA A 1 104 ? -17.544 -4.130 -2.623 1.00 42.56 104 ALA A C 1
ATOM 803 O O . ALA A 1 104 ? -17.807 -3.157 -3.327 1.00 42.56 104 ALA A O 1
ATOM 804 N N . TRP A 1 105 ? -16.366 -4.743 -2.668 1.00 49.66 105 TRP A N 1
ATOM 805 C CA . TRP A 1 105 ? -15.572 -4.689 -3.879 1.00 49.66 105 TRP A CA 1
ATOM 806 C C . TRP A 1 105 ? -16.383 -5.356 -4.992 1.00 49.66 105 TRP A C 1
ATOM 808 O O . TRP A 1 105 ? -16.754 -6.525 -4.900 1.00 49.66 105 TRP A O 1
ATOM 818 N N . SER A 1 106 ? -16.680 -4.602 -6.039 1.00 45.19 106 SER A N 1
ATOM 819 C CA . SER A 1 106 ? -17.120 -5.139 -7.320 1.00 45.19 106 SER A CA 1
ATOM 820 C C . SER A 1 106 ? -16.065 -4.747 -8.341 1.00 45.19 106 SER A C 1
ATOM 822 O O . SER A 1 106 ? -15.847 -3.555 -8.566 1.00 45.19 106 SER A O 1
ATOM 824 N N . GLN A 1 107 ? -15.378 -5.741 -8.910 1.00 42.81 107 GLN A N 1
ATOM 825 C CA . GLN A 1 107 ? -14.449 -5.533 -10.024 1.00 42.81 107 GLN A CA 1
ATOM 826 C C . GLN A 1 107 ? -15.156 -4.760 -11.145 1.00 42.81 107 GLN A C 1
ATOM 828 O O . GLN A 1 107 ? -16.305 -5.091 -11.457 1.00 42.81 107 GLN A O 1
ATOM 833 N N . PRO A 1 108 ? -14.505 -3.772 -11.784 1.00 44.53 108 PRO A N 1
ATOM 834 C CA . PRO A 1 108 ? -14.911 -3.402 -13.133 1.00 44.53 108 PRO A CA 1
ATOM 835 C C . PRO A 1 108 ? -14.783 -4.637 -14.057 1.00 44.53 108 PRO A C 1
ATOM 837 O O . PRO A 1 108 ? -13.948 -5.500 -13.774 1.00 44.53 108 PRO A O 1
ATOM 840 N N . PRO A 1 109 ? -15.636 -4.759 -15.093 1.00 38.91 109 PRO A N 1
ATOM 841 C CA . PRO A 1 109 ? -15.655 -5.913 -15.997 1.00 38.91 109 PRO A CA 1
ATOM 842 C C . PRO A 1 109 ? -14.335 -6.128 -16.745 1.00 38.91 109 PRO A C 1
ATOM 844 O O . PRO A 1 109 ? -13.606 -5.134 -16.969 1.00 38.91 109 PRO A O 1
#

Secondary structure (DSSP, 8-state):
-PPP-------TTPPTTPPP--------HHHHS--SS-TT--S-SS-SS-----EEEEE-TTS-EEEEESSTT------SEEEEETTTEEEE-TT------SS------

Organism: NCBI:txid668992

Sequence (109 aa):
PTRPTTSHPSLQHLRPGAVLTWTATVADGWYCGYLGMDRGRQARHYGEVPSFLARLDLTYPDGRTETLATGPHWDLGEGTVRYADLLMGQLTDLTVSVTWSGAAWSQPP

pLDDT: mean 81.8, std 16.73, range [37.44, 97.44]

Radius of gyration: 17.83 Å; chains: 1; bounding box: 44×25×46 Å